Protein AF-A0A7W1T1S9-F1 (afdb_monomer)

Secondary structure (DSSP, 8-state):
--HHHHHHHHHHHHHHHHHHHHTT--HHHHHHHH---HHHHHHHHTT--TT--HHHHHHHHHHHHS-------

Nearest PDB structures (foldseek):
  2o38-assembly1_A  TM=8.711E-01  e=3.560E-02  Rhodopseudomonas palustris CGA009
  3clc-assembly1_D  TM=8.042E-01  e=1.056E-01  unclassified
  3g5g-assembly5_I  TM=7.665E-01  e=1.489E-01  Enterobacter sp. RFL1396
  3g5g-assembly5_J  TM=7.997E-01  e=2.224E-01  Enterobacter sp. RFL1396
  3zkc-assembly1_A  TM=7.371E-01  e=2.796E-01  Bacillus subtilis subsp. subtilis str. 168

Mean predicted aligned error: 7.16 Å

Sequence (73 aa):
KNADAEKSKAILAAEIIKVVDREGLTVRTAHQRTAIAATEFSRIRNAALGRFPLARRIAILNRLGSRVDGKPG

Structure (mmCIF, N/CA/C/O backbone):
data_AF-A0A7W1T1S9-F1
#
_entry.id   AF-A0A7W1T1S9-F1
#
loop_
_atom_site.group_PDB
_atom_site.id
_atom_site.type_symbol
_atom_site.label_atom_id
_atom_site.label_alt_id
_atom_site.label_comp_id
_atom_site.label_asym_id
_atom_site.label_entity_id
_atom_site.label_seq_id
_atom_site.pdbx_PDB_ins_code
_atom_site.Cartn_x
_atom_site.Cartn_y
_atom_site.Cartn_z
_atom_site.occupancy
_atom_site.B_iso_or_equiv
_atom_site.auth_seq_id
_atom_site.auth_comp_id
_atom_site.auth_asym_id
_atom_site.auth_atom_id
_atom_site.pdbx_PDB_model_num
ATOM 1 N N . LYS A 1 1 ? 12.750 -14.620 -17.739 1.00 54.25 1 LYS A N 1
ATOM 2 C CA . LYS A 1 1 ? 11.710 -14.408 -16.696 1.00 54.25 1 LYS A CA 1
ATOM 3 C C . LYS A 1 1 ? 12.430 -14.196 -15.369 1.00 54.25 1 LYS A C 1
ATOM 5 O O . LYS A 1 1 ? 13.188 -15.074 -14.995 1.00 54.25 1 LYS A O 1
ATOM 10 N N . ASN A 1 2 ? 12.272 -13.041 -14.718 1.00 67.19 2 ASN A N 1
ATOM 11 C CA . ASN A 1 2 ? 13.002 -12.717 -13.488 1.00 67.19 2 ASN A CA 1
ATOM 12 C C . ASN A 1 2 ? 12.175 -13.146 -12.260 1.00 67.19 2 ASN A C 1
ATOM 14 O O . ASN A 1 2 ? 11.328 -12.390 -11.785 1.00 67.19 2 ASN A O 1
ATOM 18 N N . ALA A 1 3 ? 12.350 -14.397 -11.824 1.00 73.19 3 ALA A N 1
ATOM 19 C CA . ALA A 1 3 ? 11.569 -14.998 -10.740 1.00 73.19 3 ALA A CA 1
ATOM 20 C C . ALA A 1 3 ? 11.769 -14.279 -9.394 1.00 73.19 3 ALA A C 1
ATOM 22 O O . ALA A 1 3 ? 10.822 -14.169 -8.615 1.00 73.19 3 ALA A O 1
ATOM 23 N N . ASP A 1 4 ? 12.959 -13.725 -9.154 1.00 73.81 4 ASP A N 1
ATOM 24 C CA . ASP A 1 4 ? 13.278 -13.001 -7.919 1.00 73.81 4 ASP A CA 1
ATOM 25 C C . ASP A 1 4 ? 12.544 -11.665 -7.826 1.00 73.81 4 ASP A C 1
ATOM 27 O O . ASP A 1 4 ? 12.045 -11.290 -6.761 1.00 73.81 4 ASP A O 1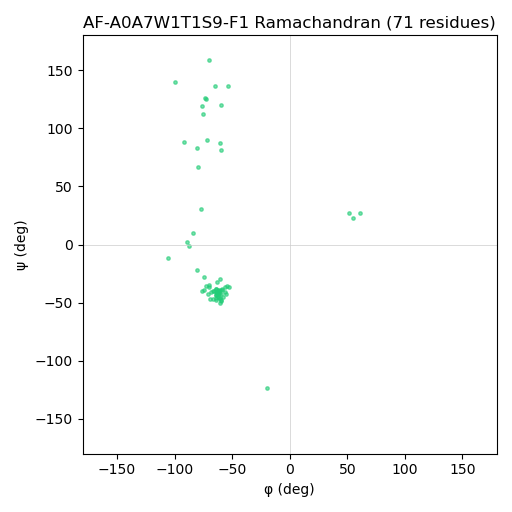
ATOM 31 N N . ALA A 1 5 ? 12.386 -10.975 -8.959 1.00 73.94 5 ALA A N 1
ATOM 32 C CA . ALA A 1 5 ? 11.599 -9.751 -9.020 1.00 73.94 5 ALA A CA 1
ATOM 33 C C . ALA A 1 5 ? 10.127 -10.032 -8.695 1.00 73.94 5 ALA A C 1
ATOM 35 O O . ALA A 1 5 ? 9.540 -9.327 -7.880 1.00 73.94 5 ALA A O 1
ATOM 36 N N . GLU A 1 6 ? 9.529 -11.074 -9.275 1.00 78.00 6 GLU A N 1
ATOM 37 C CA . GLU A 1 6 ? 8.129 -11.422 -8.997 1.00 78.00 6 GLU A CA 1
ATOM 38 C C . GLU A 1 6 ? 7.915 -11.893 -7.549 1.00 78.00 6 GLU A C 1
ATOM 40 O O . GLU A 1 6 ? 6.958 -11.457 -6.906 1.00 78.00 6 GLU A O 1
ATOM 45 N N . LYS A 1 7 ? 8.840 -12.682 -6.980 1.00 79.25 7 LYS A N 1
ATOM 46 C CA . LYS A 1 7 ? 8.799 -13.062 -5.555 1.00 79.25 7 LYS A CA 1
ATOM 47 C C . LYS A 1 7 ? 8.876 -11.846 -4.633 1.00 79.25 7 LYS A C 1
ATOM 49 O O . LYS A 1 7 ? 8.059 -11.712 -3.724 1.00 79.25 7 LYS A O 1
ATOM 54 N N . SER A 1 8 ? 9.799 -10.925 -4.902 1.00 79.38 8 SER A N 1
ATOM 55 C CA . SER A 1 8 ? 9.961 -9.695 -4.115 1.00 79.38 8 SER A CA 1
ATOM 56 C C . SER A 1 8 ? 8.695 -8.831 -4.140 1.00 79.38 8 SER A C 1
ATOM 58 O O . SER A 1 8 ? 8.285 -8.278 -3.119 1.00 79.38 8 SER A O 1
ATOM 60 N N . LYS A 1 9 ? 8.022 -8.750 -5.297 1.00 78.31 9 LYS A N 1
ATOM 61 C CA . LYS A 1 9 ? 6.740 -8.041 -5.429 1.00 78.31 9 LYS A CA 1
ATOM 62 C C . LYS A 1 9 ? 5.636 -8.693 -4.596 1.00 78.31 9 LYS A C 1
ATOM 64 O O . LYS A 1 9 ? 4.878 -7.965 -3.957 1.00 78.31 9 LYS A O 1
ATOM 69 N N . ALA A 1 10 ? 5.542 -10.022 -4.616 1.00 84.00 10 ALA A N 1
ATOM 70 C CA . ALA A 1 10 ? 4.528 -10.764 -3.873 1.00 84.00 10 ALA A CA 1
ATOM 71 C C . ALA A 1 10 ? 4.696 -10.597 -2.356 1.00 84.00 10 ALA A C 1
ATOM 73 O O . ALA A 1 10 ? 3.720 -10.310 -1.666 1.00 84.00 10 ALA A O 1
ATOM 74 N N . ILE A 1 11 ? 5.934 -10.679 -1.856 1.00 86.62 11 ILE A N 1
ATOM 75 C CA . ILE A 1 11 ? 6.245 -10.473 -0.434 1.00 86.62 11 ILE A CA 1
ATOM 76 C C . ILE A 1 11 ? 5.830 -9.065 0.009 1.00 86.62 11 ILE A C 1
ATOM 78 O O . ILE A 1 11 ? 5.108 -8.913 0.990 1.00 86.62 11 ILE A O 1
ATOM 82 N N . LEU A 1 12 ? 6.204 -8.028 -0.7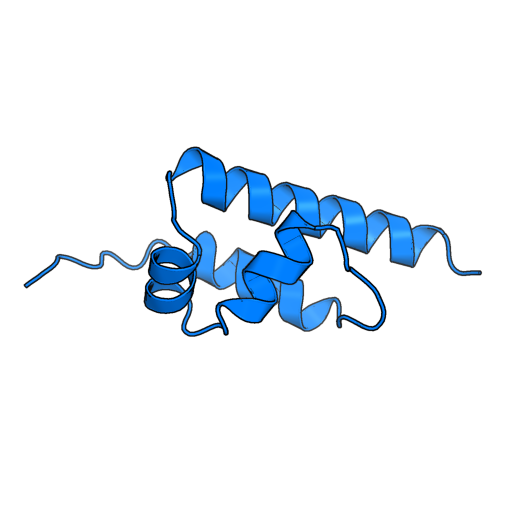47 1.00 83.75 12 LEU A N 1
ATOM 83 C CA . LEU A 1 12 ? 5.836 -6.650 -0.403 1.00 83.75 12 LEU A CA 1
ATOM 84 C C . LEU A 1 12 ? 4.326 -6.403 -0.452 1.00 83.75 12 LEU A C 1
ATOM 86 O O . LEU A 1 12 ? 3.799 -5.665 0.377 1.00 83.75 12 LEU A O 1
ATOM 90 N N . ALA A 1 13 ? 3.620 -6.997 -1.415 1.00 85.25 13 ALA A N 1
ATOM 91 C CA . AL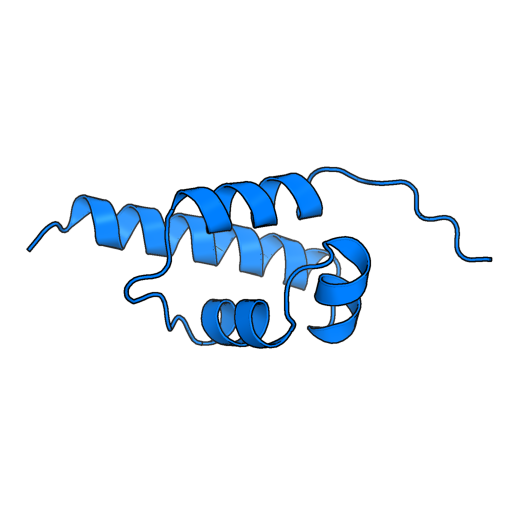A A 1 13 ? 2.165 -6.906 -1.468 1.00 85.25 13 ALA A CA 1
ATOM 92 C C . ALA A 1 13 ? 1.517 -7.563 -0.240 1.00 85.25 13 ALA A C 1
ATOM 94 O O . ALA A 1 13 ? 0.613 -6.975 0.350 1.00 85.25 13 ALA A O 1
ATOM 95 N N . ALA A 1 14 ? 2.016 -8.731 0.176 1.00 87.44 14 ALA A N 1
ATOM 96 C CA . ALA A 1 14 ? 1.538 -9.423 1.367 1.00 87.44 14 ALA A CA 1
ATOM 97 C C . ALA A 1 14 ? 1.753 -8.594 2.643 1.00 87.44 14 ALA A C 1
ATOM 99 O O . ALA A 1 14 ? 0.845 -8.505 3.463 1.00 87.44 14 ALA A O 1
ATOM 100 N N . GLU A 1 15 ? 2.902 -7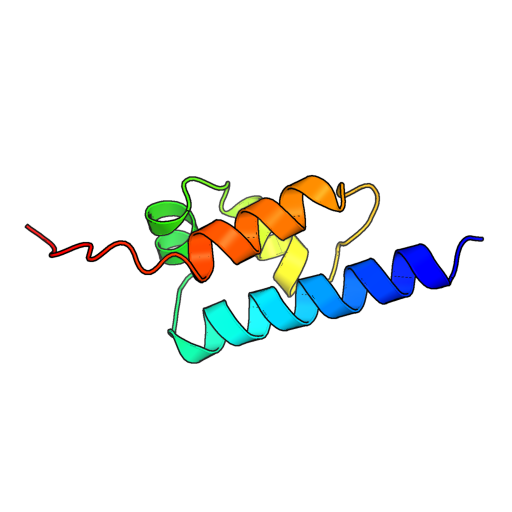.931 2.796 1.00 86.62 15 GLU A N 1
ATOM 101 C CA . GLU A 1 15 ? 3.159 -7.054 3.948 1.00 86.62 15 GLU A CA 1
ATOM 102 C C . GLU A 1 15 ? 2.217 -5.842 3.987 1.00 86.62 15 GLU A C 1
ATOM 104 O O . GLU A 1 15 ? 1.678 -5.511 5.041 1.00 86.62 15 GLU A O 1
ATOM 109 N N . ILE A 1 16 ? 1.933 -5.222 2.837 1.00 83.62 16 ILE A N 1
ATOM 110 C CA . ILE A 1 16 ? 0.962 -4.120 2.758 1.00 83.62 16 ILE A CA 1
ATOM 111 C C . ILE A 1 16 ? -0.440 -4.597 3.164 1.00 83.62 16 ILE A C 1
ATOM 113 O O . ILE A 1 16 ? -1.109 -3.920 3.943 1.00 83.62 16 ILE A O 1
ATOM 117 N N . ILE A 1 17 ? -0.878 -5.762 2.671 1.00 84.88 17 ILE A N 1
ATOM 118 C CA . ILE A 1 17 ? -2.184 -6.344 3.020 1.00 84.88 17 ILE A CA 1
ATOM 119 C C . ILE A 1 17 ? -2.255 -6.630 4.522 1.00 84.88 17 ILE A C 1
ATOM 121 O O . ILE A 1 17 ? -3.213 -6.217 5.166 1.00 84.88 17 ILE A O 1
ATOM 125 N N . LYS A 1 18 ? -1.212 -7.237 5.104 1.00 86.88 18 LYS A N 1
ATOM 126 C CA . LYS A 1 18 ? -1.149 -7.504 6.549 1.00 86.88 18 LYS A CA 1
ATOM 127 C C . LYS A 1 18 ? -1.315 -6.240 7.389 1.00 86.88 18 LYS A C 1
ATOM 129 O O . LYS A 1 18 ? -1.979 -6.299 8.418 1.00 86.88 18 LYS A O 1
ATOM 134 N N . VAL A 1 19 ? -0.708 -5.118 6.994 1.00 86.38 19 VAL A N 1
ATOM 135 C CA . VAL A 1 19 ? -0.848 -3.846 7.726 1.00 86.38 19 VAL A CA 1
ATOM 136 C C . VAL A 1 19 ? -2.262 -3.285 7.584 1.00 86.38 19 VAL A C 1
ATOM 138 O O . VAL A 1 19 ? -2.882 -2.936 8.585 1.00 86.38 19 VAL A O 1
ATOM 141 N N . VAL A 1 20 ? -2.794 -3.256 6.358 1.00 82.88 20 VAL A N 1
ATOM 142 C CA . VAL A 1 20 ? -4.162 -2.790 6.076 1.00 82.88 20 VAL A CA 1
ATOM 143 C C . VAL A 1 20 ? -5.193 -3.597 6.867 1.00 82.88 20 VAL A C 1
ATOM 145 O O . VAL A 1 20 ? -6.080 -3.007 7.478 1.00 82.88 20 VAL A O 1
ATOM 148 N N . ASP A 1 21 ? -5.061 -4.922 6.897 1.00 85.88 21 ASP A N 1
ATOM 149 C CA . ASP A 1 21 ? -6.016 -5.806 7.564 1.00 85.88 21 ASP A CA 1
ATOM 150 C C . ASP A 1 21 ? -5.876 -5.755 9.091 1.00 85.88 21 ASP A C 1
ATOM 152 O O . ASP A 1 21 ? -6.886 -5.697 9.791 1.00 85.88 21 ASP A O 1
ATOM 156 N N . ARG A 1 22 ? -4.645 -5.688 9.623 1.00 87.00 22 ARG A N 1
ATOM 157 C CA . ARG A 1 22 ? -4.391 -5.529 11.068 1.00 87.00 22 ARG A CA 1
ATOM 158 C C . ARG A 1 22 ? -5.021 -4.259 11.629 1.00 87.00 22 ARG A C 1
ATOM 160 O O . ARG A 1 22 ? -5.515 -4.263 12.750 1.00 87.00 22 ARG A O 1
ATOM 167 N N . GLU A 1 23 ? -4.980 -3.176 10.863 1.00 84.06 23 GLU A N 1
ATOM 168 C CA . GLU A 1 23 ? -5.544 -1.888 11.263 1.00 84.06 23 GLU A CA 1
ATOM 169 C C . GLU A 1 23 ? -7.019 -1.717 10.863 1.00 84.06 23 GLU A C 1
ATOM 171 O O . GLU A 1 23 ? -7.599 -0.655 11.097 1.00 84.06 23 GLU A O 1
ATOM 176 N N . GLY A 1 24 ? -7.638 -2.734 10.250 1.00 85.50 24 GLY A N 1
ATOM 177 C CA . GLY A 1 24 ? -9.027 -2.673 9.789 1.00 85.50 24 GLY A CA 1
ATOM 178 C C . GLY A 1 24 ? -9.271 -1.581 8.741 1.00 85.50 24 GLY A C 1
ATOM 179 O O . GLY A 1 24 ? -10.377 -1.044 8.642 1.00 85.50 24 GLY A O 1
ATOM 180 N N . LEU A 1 25 ? -8.246 -1.202 7.971 1.00 85.06 25 LEU A N 1
ATOM 181 C CA . LEU A 1 25 ? -8.343 -0.090 7.034 1.00 85.06 25 LEU A CA 1
ATOM 182 C C . LEU A 1 25 ? -9.193 -0.483 5.827 1.00 85.06 25 LEU A C 1
ATOM 184 O O . LEU A 1 25 ? -8.906 -1.426 5.084 1.00 85.06 25 LEU A O 1
ATOM 188 N N . THR A 1 26 ? -10.219 0.322 5.565 1.00 87.62 26 THR A N 1
ATOM 189 C CA . THR A 1 26 ? -10.884 0.296 4.263 1.00 87.62 26 THR A CA 1
ATOM 190 C C . THR A 1 26 ? -9.954 0.884 3.200 1.00 87.62 26 THR A C 1
ATOM 192 O O . THR A 1 26 ? -9.065 1.684 3.501 1.00 87.62 26 THR A O 1
ATOM 195 N N . VAL A 1 27 ? -10.195 0.561 1.925 1.00 85.62 27 VAL A N 1
ATOM 196 C CA . VAL A 1 27 ? -9.474 1.174 0.793 1.00 85.62 27 VAL A CA 1
ATOM 197 C C . VAL A 1 27 ? -9.536 2.710 0.850 1.00 85.62 27 VAL A C 1
ATOM 199 O O . VAL A 1 27 ? -8.550 3.386 0.553 1.00 85.62 27 VAL A O 1
ATOM 202 N N . ARG A 1 28 ? -10.672 3.269 1.287 1.00 86.56 28 ARG A N 1
ATOM 203 C CA . ARG A 1 28 ? -10.851 4.713 1.481 1.00 86.56 28 ARG A CA 1
ATOM 204 C C . ARG A 1 28 ? -9.972 5.247 2.614 1.00 86.56 28 ARG A C 1
ATOM 206 O O . ARG A 1 28 ? -9.303 6.258 2.429 1.00 86.56 28 ARG A O 1
ATOM 213 N N . THR A 1 29 ? -9.943 4.574 3.760 1.00 86.69 29 THR A N 1
ATOM 214 C CA . THR A 1 29 ? -9.129 4.987 4.914 1.00 86.69 29 THR A CA 1
ATOM 215 C C . THR A 1 29 ? -7.635 4.897 4.602 1.00 86.69 29 THR A C 1
ATOM 217 O O . THR A 1 29 ? -6.875 5.803 4.935 1.00 86.69 29 THR A O 1
ATOM 220 N N . ALA A 1 30 ? -7.207 3.848 3.896 1.00 85.69 30 ALA A N 1
ATOM 221 C CA . ALA A 1 30 ? -5.826 3.695 3.448 1.00 85.69 30 ALA A CA 1
ATOM 222 C C . ALA A 1 30 ? -5.415 4.812 2.472 1.00 85.69 30 ALA A C 1
ATOM 224 O O . ALA A 1 30 ? -4.322 5.370 2.595 1.00 85.69 30 ALA A O 1
ATOM 225 N N . HIS A 1 31 ? -6.310 5.205 1.556 1.00 87.75 31 HIS A N 1
ATOM 226 C CA . HIS A 1 31 ? -6.111 6.378 0.703 1.00 87.75 31 HIS A CA 1
ATOM 227 C C . HIS A 1 31 ? -5.953 7.663 1.526 1.00 87.75 31 HIS A C 1
ATOM 229 O O . HIS A 1 31 ? -4.993 8.396 1.308 1.00 87.75 31 HIS A O 1
ATOM 235 N N . GLN A 1 32 ? -6.834 7.909 2.499 1.00 87.25 32 GLN A N 1
ATOM 236 C CA . GLN A 1 32 ? -6.774 9.106 3.346 1.00 87.25 32 GLN A CA 1
ATOM 237 C C . GLN A 1 32 ? -5.477 9.192 4.160 1.00 87.25 32 GLN A C 1
ATOM 239 O O . GLN A 1 32 ? -4.890 10.264 4.251 1.00 87.25 32 GLN A O 1
ATOM 244 N N . ARG A 1 33 ? -4.991 8.070 4.706 1.00 84.25 33 ARG A N 1
ATOM 245 C CA . ARG A 1 33 ? -3.754 8.047 5.505 1.00 84.25 33 ARG A CA 1
ATOM 246 C C . ARG A 1 33 ? -2.488 8.214 4.675 1.00 84.25 33 ARG A C 1
ATOM 248 O O . ARG A 1 33 ? -1.523 8.813 5.129 1.00 84.25 33 ARG A O 1
ATOM 255 N N . THR A 1 34 ? -2.470 7.653 3.470 1.00 83.69 34 THR A N 1
ATOM 256 C CA . THR A 1 34 ? -1.243 7.568 2.662 1.00 83.69 34 THR A CA 1
ATOM 257 C C . THR A 1 34 ? -1.206 8.552 1.496 1.00 83.69 34 THR A C 1
ATOM 259 O O . THR A 1 34 ? -0.162 8.678 0.858 1.00 83.69 34 THR A O 1
ATOM 262 N N . ALA A 1 35 ? -2.322 9.212 1.171 1.00 85.88 35 ALA A N 1
ATOM 263 C CA . ALA A 1 35 ? -2.537 9.981 -0.059 1.00 85.88 35 ALA A CA 1
ATOM 264 C C . ALA A 1 35 ? -2.287 9.182 -1.359 1.00 85.88 35 ALA A C 1
ATOM 266 O O . ALA A 1 35 ? -1.999 9.753 -2.410 1.00 85.88 35 ALA A O 1
ATOM 267 N N . ILE A 1 36 ? -2.374 7.849 -1.310 1.00 85.75 36 ILE A N 1
ATOM 268 C CA . ILE A 1 36 ? -2.186 6.962 -2.469 1.00 85.75 36 ILE A CA 1
ATOM 269 C C . ILE A 1 36 ? -3.545 6.540 -3.004 1.00 85.75 36 ILE A C 1
ATOM 271 O O . ILE A 1 36 ? -4.463 6.292 -2.229 1.00 85.75 36 ILE A O 1
ATOM 275 N N . ALA A 1 37 ? -3.697 6.483 -4.327 1.00 87.94 37 ALA A N 1
ATOM 276 C CA . ALA A 1 37 ? -4.977 6.196 -4.963 1.00 87.94 37 ALA A CA 1
ATOM 277 C C . ALA A 1 37 ? -5.619 4.897 -4.435 1.00 87.94 37 ALA A C 1
ATOM 279 O O . ALA A 1 37 ? -4.971 3.858 -4.323 1.00 87.94 37 ALA A O 1
ATOM 280 N N . ALA A 1 38 ? -6.926 4.941 -4.170 1.00 86.69 38 ALA A N 1
ATOM 281 C CA . ALA A 1 38 ? -7.730 3.789 -3.749 1.00 86.69 38 ALA A CA 1
ATOM 282 C C . ALA A 1 38 ? -7.621 2.584 -4.711 1.00 86.69 38 ALA A C 1
ATOM 284 O O . ALA A 1 38 ? -7.599 1.418 -4.299 1.00 86.69 38 ALA A O 1
ATOM 285 N N . THR A 1 39 ? -7.506 2.864 -6.009 1.00 87.50 39 THR A N 1
ATOM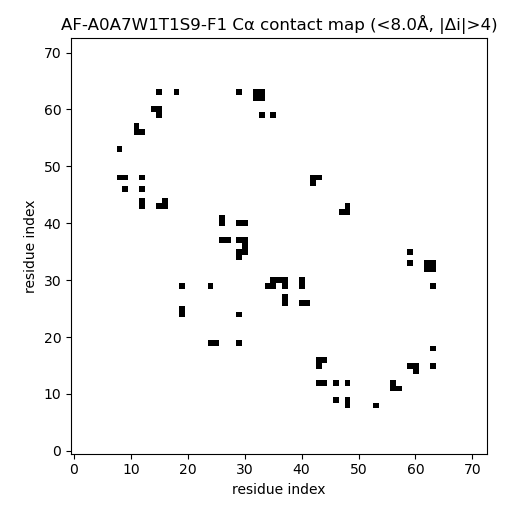 286 C CA . THR A 1 39 ? -7.314 1.856 -7.061 1.00 87.50 39 THR A CA 1
ATOM 287 C C . THR A 1 39 ? -6.026 1.058 -6.870 1.00 87.50 39 THR A C 1
ATOM 289 O O . THR A 1 39 ? -5.974 -0.125 -7.197 1.00 87.50 39 THR A O 1
ATOM 292 N N . GLU A 1 40 ? -5.011 1.669 -6.269 1.00 84.44 40 GLU A N 1
ATOM 293 C CA . GLU A 1 40 ? -3.717 1.054 -6.004 1.00 84.44 40 GLU A CA 1
ATOM 294 C C . GLU A 1 40 ? -3.809 -0.004 -4.899 1.00 84.44 40 GLU A C 1
ATOM 296 O O . GLU A 1 40 ? -3.303 -1.116 -5.052 1.00 84.44 40 GLU A O 1
ATOM 301 N N . PHE A 1 41 ? -4.546 0.293 -3.826 1.00 85.00 41 PHE A N 1
ATOM 302 C CA . PHE A 1 41 ? -4.852 -0.678 -2.773 1.00 85.00 41 PHE A CA 1
ATOM 303 C C . PHE A 1 41 ? -5.706 -1.836 -3.294 1.00 85.00 41 PHE A C 1
ATOM 305 O O . PHE A 1 41 ? -5.464 -2.990 -2.946 1.00 85.00 41 PHE A O 1
ATOM 312 N N . SER A 1 42 ? -6.654 -1.542 -4.187 1.00 86.81 42 SER A N 1
ATOM 313 C CA . SER A 1 42 ? -7.484 -2.567 -4.832 1.00 86.81 42 SER A CA 1
ATOM 314 C C . SER A 1 42 ? -6.641 -3.517 -5.693 1.00 86.81 42 SER A C 1
ATOM 316 O O . SER A 1 42 ? -6.809 -4.732 -5.627 1.00 86.81 42 SER A O 1
ATOM 318 N N . ARG A 1 43 ? -5.666 -2.990 -6.446 1.00 86.31 43 ARG A N 1
ATOM 319 C CA . ARG A 1 43 ? -4.712 -3.807 -7.218 1.00 86.31 43 ARG A CA 1
ATOM 320 C C . ARG A 1 43 ? -3.845 -4.689 -6.326 1.00 86.31 43 ARG A C 1
ATOM 322 O O . ARG A 1 43 ? -3.607 -5.840 -6.676 1.00 86.31 43 ARG A O 1
ATOM 329 N N . ILE A 1 44 ? -3.380 -4.163 -5.192 1.00 83.88 44 ILE A N 1
ATOM 330 C CA . ILE A 1 44 ? -2.566 -4.920 -4.233 1.00 83.88 44 ILE A CA 1
ATOM 331 C C . ILE A 1 44 ? -3.377 -6.072 -3.635 1.00 83.88 44 ILE A C 1
ATOM 333 O O . ILE A 1 44 ? -2.899 -7.203 -3.674 1.00 83.88 44 ILE A O 1
ATOM 337 N N . ARG A 1 45 ? -4.614 -5.817 -3.179 1.00 82.69 45 ARG A N 1
ATOM 338 C CA . ARG A 1 45 ? -5.521 -6.859 -2.658 1.00 82.69 45 ARG A CA 1
ATOM 339 C C . ARG A 1 45 ? -5.814 -7.953 -3.680 1.00 82.69 45 ARG A C 1
ATOM 341 O O . ARG A 1 45 ? -5.818 -9.125 -3.331 1.00 82.69 45 ARG A O 1
ATOM 348 N N . ASN A 1 46 ? -5.982 -7.579 -4.945 1.00 84.88 46 ASN A N 1
ATOM 349 C CA . ASN A 1 46 ? -6.262 -8.525 -6.026 1.00 84.88 46 ASN A CA 1
ATOM 350 C C . ASN A 1 46 ? -4.996 -9.173 -6.616 1.00 84.88 46 ASN A C 1
ATOM 352 O O . ASN A 1 46 ? -5.071 -9.788 -7.677 1.00 84.88 46 ASN A O 1
ATOM 356 N N . ALA A 1 47 ? -3.826 -8.987 -5.991 1.00 79.62 47 ALA A N 1
ATOM 357 C CA . ALA A 1 47 ? -2.532 -9.459 -6.487 1.00 79.62 47 ALA A CA 1
ATOM 358 C C . ALA A 1 47 ? -2.234 -9.063 -7.954 1.00 79.62 47 ALA A C 1
ATOM 360 O O . ALA A 1 47 ? -1.435 -9.698 -8.645 1.00 79.62 47 ALA A O 1
ATOM 361 N N . ALA A 1 48 ? -2.814 -7.957 -8.430 1.00 80.12 48 ALA A N 1
ATOM 362 C CA . ALA A 1 48 ? -2.598 -7.406 -9.764 1.00 80.12 48 ALA A CA 1
ATOM 363 C C . ALA A 1 48 ? -1.277 -6.616 -9.796 1.00 80.12 48 ALA A C 1
ATOM 365 O O . ALA A 1 48 ? -1.241 -5.389 -9.907 1.00 80.12 48 ALA A O 1
ATOM 366 N N . LEU A 1 49 ? -0.162 -7.335 -9.635 1.00 72.44 49 LEU A N 1
ATOM 367 C CA . LEU A 1 49 ? 1.145 -6.766 -9.307 1.00 72.44 49 LEU A CA 1
ATOM 368 C C . LEU A 1 49 ? 2.001 -6.326 -10.507 1.00 72.44 49 LEU A C 1
ATOM 370 O O . LEU A 1 49 ? 3.072 -5.771 -10.254 1.00 72.44 49 LEU A O 1
ATOM 374 N N . GLY A 1 50 ? 1.517 -6.517 -11.744 1.00 73.00 50 GLY A N 1
ATOM 375 C CA . GLY A 1 50 ? 2.169 -6.341 -13.060 1.00 73.00 50 GLY A CA 1
ATOM 376 C C . GLY A 1 50 ? 3.426 -5.451 -13.156 1.00 73.00 50 GLY A C 1
ATOM 377 O O . GLY A 1 50 ? 4.449 -5.692 -12.511 1.00 73.00 50 GLY A O 1
ATOM 378 N N . ARG A 1 51 ? 3.412 -4.412 -14.007 1.00 68.38 51 ARG A N 1
ATOM 379 C CA . ARG A 1 51 ? 4.513 -3.419 -14.112 1.00 68.38 51 ARG A CA 1
ATOM 380 C C . ARG A 1 51 ? 4.503 -2.403 -12.967 1.00 68.38 51 ARG A C 1
ATOM 382 O O . ARG A 1 51 ? 4.889 -1.251 -13.126 1.00 68.38 51 ARG A O 1
ATOM 389 N N . PHE A 1 52 ? 4.0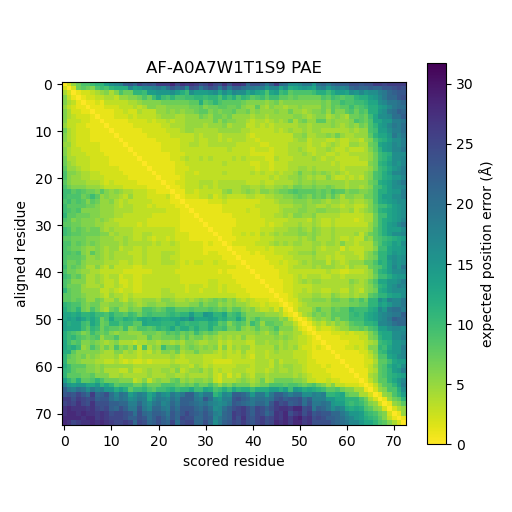34 -2.818 -11.802 1.00 70.44 52 PHE A N 1
ATOM 390 C CA . PHE A 1 52 ? 3.960 -1.935 -10.662 1.00 70.44 52 PHE A CA 1
ATOM 391 C C . PHE A 1 52 ? 5.366 -1.745 -10.066 1.00 70.44 52 PHE A C 1
ATOM 393 O O . PHE A 1 52 ? 5.976 -2.745 -9.658 1.00 70.44 52 PHE A O 1
ATOM 400 N N . PRO A 1 53 ? 5.909 -0.514 -10.020 1.00 74.12 53 PRO A N 1
ATOM 401 C CA . PRO A 1 53 ? 7.285 -0.290 -9.593 1.00 74.12 53 PRO A CA 1
ATOM 402 C C . PRO A 1 53 ? 7.493 -0.670 -8.126 1.00 74.12 53 PRO A C 1
ATOM 404 O O . PRO A 1 53 ? 6.700 -0.300 -7.258 1.00 74.12 53 PRO A O 1
ATOM 407 N N . LEU A 1 54 ? 8.599 -1.360 -7.837 1.00 76.94 54 LEU A N 1
ATOM 408 C CA . LEU A 1 54 ? 8.997 -1.739 -6.477 1.00 76.94 54 LEU A CA 1
ATOM 409 C C . LEU A 1 54 ? 9.098 -0.514 -5.552 1.00 76.94 54 LEU A C 1
ATOM 411 O O . LEU A 1 54 ? 8.566 -0.528 -4.445 1.00 76.94 54 LEU A O 1
ATOM 415 N N . ALA A 1 55 ? 9.680 0.578 -6.059 1.00 78.31 55 ALA A N 1
ATOM 416 C CA . ALA A 1 55 ? 9.837 1.841 -5.339 1.00 78.31 55 ALA A CA 1
ATOM 417 C C . ALA A 1 55 ? 8.501 2.417 -4.834 1.00 78.31 55 ALA A C 1
ATOM 419 O O . ALA A 1 55 ? 8.423 2.937 -3.723 1.00 78.31 55 ALA A O 1
ATOM 420 N N . ARG A 1 56 ? 7.414 2.265 -5.606 1.00 80.50 56 ARG A N 1
ATOM 421 C CA . ARG A 1 56 ? 6.084 2.728 -5.188 1.00 80.50 56 ARG A CA 1
ATOM 422 C C . ARG A 1 56 ? 5.519 1.883 -4.040 1.00 80.50 56 ARG A C 1
ATOM 424 O O . ARG 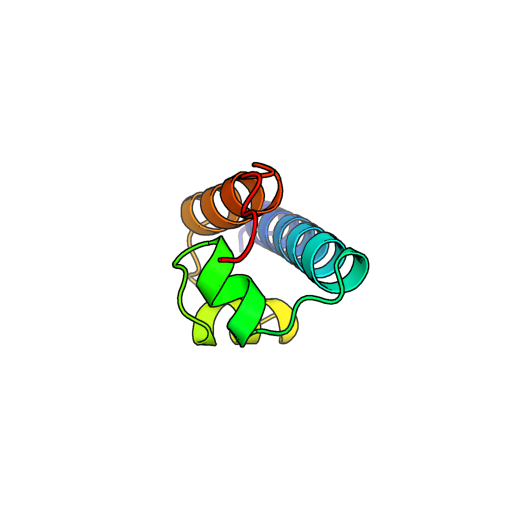A 1 56 ? 4.862 2.433 -3.165 1.00 80.50 56 ARG A O 1
ATOM 431 N N . ARG A 1 57 ? 5.794 0.574 -3.999 1.00 80.56 57 ARG A N 1
ATOM 432 C CA . ARG A 1 57 ? 5.366 -0.305 -2.891 1.00 80.56 57 ARG A CA 1
ATOM 433 C C . ARG A 1 57 ? 6.095 0.005 -1.592 1.00 80.56 57 ARG A C 1
ATOM 435 O O . ARG A 1 57 ? 5.464 0.050 -0.544 1.00 80.56 57 ARG A O 1
ATOM 442 N N . ILE A 1 58 ? 7.394 0.276 -1.682 1.00 81.94 58 ILE A N 1
ATOM 443 C CA . ILE A 1 58 ? 8.199 0.717 -0.538 1.00 81.94 58 ILE A CA 1
ATOM 444 C C . ILE A 1 58 ? 7.629 2.026 0.028 1.00 81.94 58 ILE A C 1
ATOM 446 O O . ILE A 1 58 ? 7.446 2.142 1.234 1.00 81.94 58 ILE A O 1
ATOM 450 N N . ALA A 1 59 ? 7.241 2.976 -0.831 1.00 84.56 59 ALA A N 1
ATOM 451 C CA . ALA A 1 59 ? 6.592 4.210 -0.387 1.00 84.56 59 ALA A CA 1
ATOM 452 C C . ALA A 1 59 ? 5.238 3.972 0.315 1.00 84.56 59 ALA A C 1
ATOM 454 O O . ALA A 1 59 ? 4.964 4.627 1.319 1.00 84.56 59 ALA A O 1
ATOM 455 N N . ILE A 1 60 ? 4.407 3.035 -0.170 1.00 83.62 60 ILE A N 1
ATOM 456 C CA . ILE A 1 60 ? 3.147 2.646 0.500 1.00 83.62 60 ILE A CA 1
ATOM 457 C C . ILE A 1 60 ? 3.440 2.095 1.895 1.00 83.62 60 ILE A C 1
ATOM 459 O O . ILE A 1 60 ? 2.847 2.556 2.866 1.00 83.62 60 ILE A O 1
ATOM 463 N N . LEU A 1 61 ? 4.368 1.140 1.998 1.00 81.06 61 LEU A N 1
ATOM 464 C CA . LEU A 1 61 ? 4.714 0.511 3.270 1.00 81.06 61 LEU A CA 1
ATOM 465 C C . LEU A 1 61 ? 5.274 1.534 4.266 1.00 81.06 61 LEU A C 1
ATOM 467 O O . LEU A 1 61 ? 4.843 1.561 5.413 1.00 81.06 61 LEU A O 1
ATOM 471 N N . ASN A 1 62 ? 6.150 2.435 3.812 1.00 83.44 62 ASN A N 1
ATOM 472 C CA . ASN A 1 62 ? 6.692 3.505 4.648 1.00 83.44 62 ASN A CA 1
ATOM 473 C C . ASN A 1 62 ? 5.605 4.466 5.142 1.00 83.44 6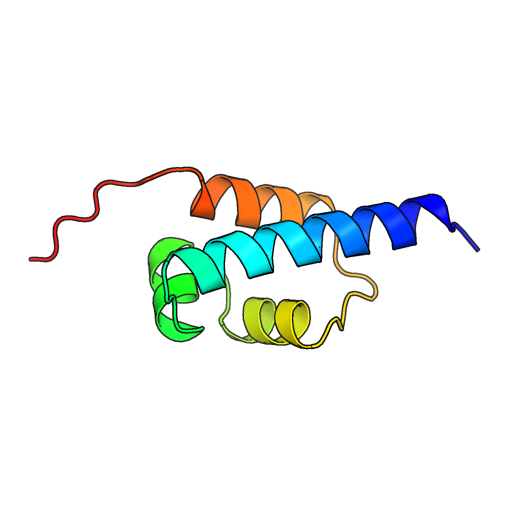2 ASN A C 1
ATOM 475 O O . ASN A 1 62 ? 5.652 4.881 6.292 1.00 83.44 62 ASN A O 1
ATOM 479 N N . ARG A 1 63 ? 4.610 4.811 4.315 1.00 82.69 63 ARG A N 1
ATOM 480 C CA . ARG A 1 63 ? 3.496 5.683 4.733 1.00 82.69 63 ARG A CA 1
ATOM 481 C C . ARG A 1 63 ? 2.486 4.987 5.643 1.00 82.69 63 ARG A C 1
ATOM 483 O O . ARG A 1 63 ? 1.845 5.664 6.432 1.00 82.69 63 ARG A O 1
ATOM 490 N N . LEU A 1 64 ? 2.331 3.668 5.529 1.00 80.81 64 LEU A N 1
ATOM 491 C CA . LEU A 1 64 ? 1.502 2.882 6.447 1.00 80.81 64 LEU A CA 1
ATOM 492 C C . LEU A 1 64 ? 2.205 2.650 7.795 1.00 80.81 64 LEU A C 1
ATOM 494 O O . LEU A 1 64 ? 1.562 2.720 8.832 1.00 80.81 64 LEU A O 1
ATOM 498 N N . GLY A 1 65 ? 3.517 2.390 7.783 1.00 72.62 65 GLY A N 1
ATOM 499 C CA . GLY A 1 65 ? 4.327 2.183 8.989 1.00 72.62 65 GLY A CA 1
ATOM 500 C C . GLY A 1 65 ? 4.755 3.478 9.686 1.00 72.62 65 GLY A C 1
ATOM 501 O O . GLY A 1 65 ? 5.032 3.470 10.885 1.00 72.62 65 GLY A O 1
ATOM 502 N N . SER A 1 66 ? 4.780 4.603 8.967 1.00 66.75 66 SER A N 1
ATOM 503 C CA . SER A 1 66 ? 4.870 5.933 9.564 1.00 66.75 66 SER A CA 1
ATOM 504 C C . SER A 1 66 ? 3.526 6.226 10.214 1.00 66.75 66 SER A C 1
ATOM 506 O O . SER A 1 66 ? 2.592 6.716 9.587 1.00 66.75 66 SER A O 1
ATOM 508 N N . ARG A 1 67 ? 3.414 5.843 11.484 1.00 53.75 67 ARG A N 1
ATOM 509 C CA . ARG A 1 67 ? 2.314 6.213 12.364 1.00 53.75 67 ARG A CA 1
ATOM 510 C C . ARG A 1 67 ? 2.301 7.738 12.480 1.00 53.75 67 ARG A C 1
ATOM 512 O O . ARG A 1 67 ? 2.951 8.308 13.345 1.00 53.75 67 ARG A O 1
ATOM 519 N N . VAL A 1 68 ? 1.619 8.405 11.556 1.00 49.91 68 VAL A N 1
ATOM 520 C CA . VAL A 1 68 ? 1.267 9.812 11.716 1.00 49.91 68 VAL A CA 1
ATOM 521 C C . VAL A 1 68 ? 0.122 9.802 12.715 1.00 49.91 68 VAL A C 1
ATOM 523 O O . VAL A 1 68 ? -0.936 9.246 12.417 1.00 49.91 68 VAL A O 1
ATOM 526 N N . ASP A 1 69 ? 0.350 10.330 13.917 1.00 48.28 69 ASP A N 1
ATOM 527 C CA . ASP A 1 69 ? -0.691 10.570 14.915 1.00 48.28 69 ASP A CA 1
ATOM 528 C C . ASP A 1 69 ? -1.731 11.541 14.330 1.00 48.28 69 ASP A C 1
ATOM 530 O O . ASP A 1 69 ? -1.705 12.750 14.537 1.00 48.28 69 ASP A O 1
ATOM 534 N N . GLY A 1 70 ? -2.648 11.007 13.531 1.00 44.38 70 GLY A N 1
ATOM 535 C CA . GLY A 1 70 ? -3.813 11.713 13.037 1.00 44.38 70 GLY A CA 1
ATOM 536 C C . GLY A 1 70 ? -4.862 11.702 14.130 1.00 44.38 70 GLY A C 1
ATOM 537 O O . GLY A 1 70 ? -5.744 10.846 14.131 1.00 44.38 70 GLY A O 1
ATOM 538 N N . LYS A 1 71 ? -4.759 12.633 15.078 1.00 39.75 71 LYS A N 1
ATOM 539 C CA . LYS A 1 71 ? -5.893 12.988 15.932 1.00 39.75 71 LYS A CA 1
ATOM 540 C C . LYS A 1 71 ? -7.010 13.499 15.004 1.00 39.75 71 LYS A C 1
ATOM 542 O O . LYS A 1 71 ? -6.752 14.453 14.268 1.00 39.75 71 LYS A O 1
ATOM 547 N N . PRO A 1 72 ? -8.203 12.881 14.971 1.00 49.41 72 PRO A N 1
ATOM 548 C CA . PRO A 1 72 ? -9.304 13.421 14.190 1.00 49.41 72 PRO A CA 1
ATOM 549 C C . PRO A 1 72 ? -9.840 14.661 14.915 1.00 49.41 72 PRO A C 1
ATOM 551 O O . PRO A 1 72 ? -10.120 14.604 16.116 1.00 49.41 72 PRO A O 1
ATOM 554 N N . GLY A 1 73 ? -9.899 15.778 14.191 1.00 39.34 73 GLY A N 1
ATOM 555 C CA . GLY A 1 73 ? -10.778 16.901 14.513 1.00 39.34 73 GLY A CA 1
ATOM 556 C C . GLY A 1 73 ? -12.169 16.663 13.948 1.00 39.34 73 GLY A C 1
ATOM 557 O O . GLY A 1 73 ? -12.275 15.871 12.981 1.00 39.34 73 GLY A O 1
#

pLDDT: mean 78.12, std 12.11, range [39.34, 87.94]

Foldseek 3Di:
DPVVVLVLLLVLLVLLVVLCVVVVHDLVNLCVQLVDDS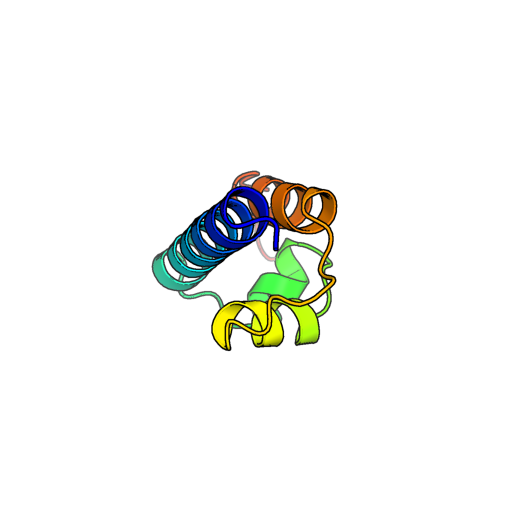VVNVCSVVVVRPPPDPVVSVSSNCSSVPPPPPPDD

Solvent-accessible surface area (backbone atoms only — not comparable to full-atom values): 4414 Å² total; per-residue (Å²): 133,67,65,65,61,54,50,53,52,51,53,54,38,51,54,46,48,52,53,36,58,75,69,68,48,47,54,66,54,48,19,70,71,54,77,43,64,46,69,56,52,53,30,47,76,67,66,62,58,76,94,61,58,66,70,58,51,53,52,51,46,51,41,67,69,49,77,70,86,72,77,83,130

Radius of gyration: 12.58 Å; Cα contacts (8 Å, |Δi|>4): 45; chains: 1; bounding box: 24×32×33 Å